Protein AF-A0A8H5BYH8-F1 (afdb_monomer)

Radius of gyration: 15.2 Å; Cα contacts (8 Å, |Δi|>4): 76; chains: 1; bounding box: 40×14×42 Å

Mean predicted aligned error: 7.91 Å

Organism: NCBI:txid980116

Structure (mmCIF, N/CA/C/O backbone):
data_AF-A0A8H5BYH8-F1
#
_entry.id   AF-A0A8H5BYH8-F1
#
loop_
_atom_site.group_PDB
_atom_site.id
_atom_site.type_symbol
_atom_site.label_atom_id
_atom_site.label_alt_id
_atom_site.label_comp_id
_atom_site.label_asym_id
_atom_site.label_entity_id
_atom_site.label_seq_id
_atom_site.pdbx_PDB_ins_code
_atom_site.Cartn_x
_atom_site.Cartn_y
_atom_site.Cartn_z
_atom_site.occupancy
_atom_site.B_iso_or_equiv
_atom_site.auth_seq_id
_atom_site.auth_comp_id
_atom_site.auth_asym_id
_atom_site.auth_atom_id
_atom_site.pdbx_PDB_model_num
ATOM 1 N N . MET A 1 1 ? -15.456 -5.673 -23.736 1.00 38.62 1 MET A N 1
ATOM 2 C CA . MET A 1 1 ? -14.339 -5.347 -24.647 1.00 38.62 1 MET A CA 1
ATOM 3 C C . MET A 1 1 ? -13.496 -4.296 -23.938 1.00 38.62 1 MET A C 1
ATOM 5 O O . MET A 1 1 ? -13.919 -3.153 -23.868 1.00 38.62 1 MET A O 1
ATOM 9 N N . VAL A 1 2 ? -12.412 -4.707 -23.273 1.00 50.88 2 VAL A N 1
ATOM 10 C CA . VAL A 1 2 ? -11.530 -3.796 -22.516 1.00 50.88 2 VAL A CA 1
ATOM 11 C C . VAL A 1 2 ? -10.607 -3.094 -23.526 1.00 50.88 2 VAL A C 1
ATOM 13 O O . VAL A 1 2 ? -10.073 -3.781 -24.400 1.00 50.88 2 VAL A O 1
ATOM 16 N N . PRO A 1 3 ? -10.473 -1.757 -23.499 1.00 46.28 3 PRO A N 1
ATOM 17 C CA . PRO A 1 3 ? -9.739 -1.014 -24.519 1.00 46.28 3 PRO A CA 1
ATOM 18 C C . PRO A 1 3 ? -8.242 -1.360 -24.500 1.00 46.28 3 PRO A C 1
ATOM 20 O O . PRO A 1 3 ? -7.600 -1.436 -23.457 1.00 46.28 3 PRO A O 1
ATOM 23 N N . PHE A 1 4 ? -7.685 -1.565 -25.691 1.00 49.78 4 PHE A N 1
ATOM 24 C CA . PHE A 1 4 ? -6.378 -2.180 -25.960 1.00 49.78 4 PHE A CA 1
ATOM 25 C C . PHE A 1 4 ? -5.131 -1.310 -25.655 1.00 49.78 4 PHE A C 1
ATOM 27 O O . PHE A 1 4 ? -4.057 -1.570 -26.192 1.00 49.78 4 PHE A O 1
ATOM 34 N N . HIS A 1 5 ? -5.219 -0.281 -24.805 1.00 54.28 5 HIS A N 1
ATOM 35 C CA . HIS A 1 5 ? -4.059 0.565 -24.472 1.00 54.28 5 HIS A CA 1
ATOM 36 C C . HIS A 1 5 ? -4.112 1.166 -23.059 1.00 54.28 5 HIS A C 1
ATOM 38 O O . HIS A 1 5 ? -3.613 2.260 -22.813 1.00 54.28 5 HIS A O 1
ATOM 44 N N . GLU A 1 6 ? -4.708 0.479 -22.093 1.00 54.12 6 GLU A N 1
ATOM 45 C CA . GLU A 1 6 ? -4.439 0.830 -20.700 1.00 54.12 6 GLU A CA 1
ATOM 46 C C . GLU A 1 6 ? -3.197 0.043 -20.253 1.00 54.12 6 GLU A C 1
ATOM 48 O O . GLU A 1 6 ? -3.133 -1.165 -20.502 1.00 54.12 6 GLU A O 1
ATOM 53 N N . PRO A 1 7 ? -2.160 0.676 -19.664 1.00 78.06 7 PRO A N 1
ATOM 54 C CA . PRO A 1 7 ? -0.996 -0.066 -19.199 1.00 78.06 7 PRO A CA 1
ATOM 55 C C . PRO A 1 7 ? -1.491 -1.146 -18.241 1.00 78.06 7 PRO A C 1
ATOM 57 O O . PRO A 1 7 ? -2.197 -0.811 -17.296 1.00 78.06 7 PRO A O 1
ATOM 60 N N . VAL A 1 8 ? -1.118 -2.411 -18.457 1.00 82.81 8 VAL A N 1
ATOM 61 C CA . VAL A 1 8 ? -1.548 -3.567 -17.636 1.00 82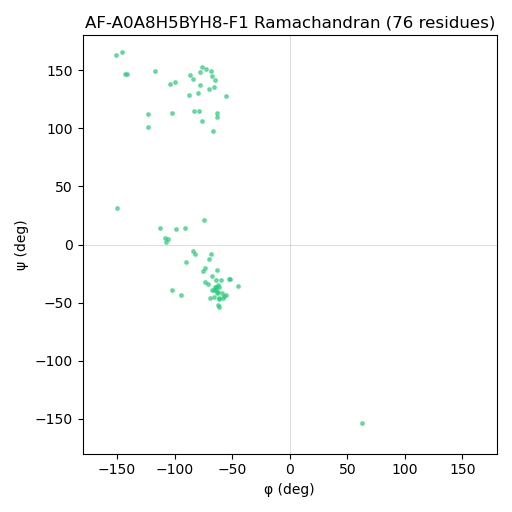.81 8 VAL A CA 1
ATOM 62 C C . VAL A 1 8 ? -1.468 -3.267 -16.133 1.00 82.81 8 VAL A C 1
ATOM 64 O O . VAL A 1 8 ? -2.341 -3.643 -15.358 1.00 82.81 8 VAL A O 1
ATOM 67 N N . TYR A 1 9 ? -0.452 -2.500 -15.736 1.00 83.06 9 TYR A N 1
ATOM 68 C CA . TYR A 1 9 ? -0.290 -1.994 -14.381 1.00 83.06 9 TYR A CA 1
ATOM 69 C C . TYR A 1 9 ? -1.475 -1.160 -13.862 1.00 83.06 9 TYR A C 1
ATOM 71 O O . TYR A 1 9 ? -1.869 -1.349 -12.722 1.00 83.06 9 TYR A O 1
ATOM 79 N N . ARG A 1 10 ? -2.033 -0.232 -14.650 1.00 85.00 10 ARG A N 1
ATOM 80 C CA . ARG A 1 10 ? -3.132 0.646 -14.211 1.00 85.00 10 ARG A CA 1
ATOM 81 C C . ARG A 1 10 ? -4.424 -0.123 -13.981 1.00 85.00 10 ARG A C 1
ATOM 83 O O . ARG A 1 10 ? -5.106 0.151 -12.999 1.00 85.00 10 ARG A O 1
ATOM 90 N N . VAL A 1 11 ? -4.708 -1.103 -14.838 1.00 89.00 11 VAL A N 1
ATOM 91 C CA . VAL A 1 11 ? -5.853 -2.005 -14.660 1.00 89.00 11 VAL A CA 1
ATOM 92 C C . VAL A 1 11 ? -5.679 -2.804 -13.369 1.00 89.00 11 VAL A C 1
ATOM 94 O O . VAL A 1 11 ? -6.530 -2.738 -12.487 1.00 89.00 11 VAL A O 1
ATOM 97 N N . ALA A 1 12 ? -4.521 -3.448 -13.194 1.00 88.69 12 ALA A N 1
ATOM 98 C CA . ALA A 1 12 ? -4.221 -4.200 -11.978 1.00 88.69 12 ALA A CA 1
ATOM 99 C C . ALA A 1 12 ? -4.197 -3.313 -10.713 1.00 88.69 12 ALA A C 1
ATOM 101 O O . ALA A 1 12 ? -4.615 -3.745 -9.644 1.00 88.69 12 ALA A O 1
ATOM 102 N N . GLU A 1 13 ? -3.742 -2.059 -10.815 1.00 88.31 13 GLU A N 1
ATOM 103 C CA . GLU A 1 13 ? -3.772 -1.086 -9.716 1.00 88.31 13 GLU A CA 1
ATOM 104 C C . GLU A 1 13 ? -5.212 -0.746 -9.311 1.00 88.31 13 GLU A C 1
ATOM 106 O O . GLU A 1 13 ? -5.499 -0.591 -8.123 1.00 88.31 13 GLU A O 1
ATOM 111 N N . GLN A 1 14 ? -6.117 -0.616 -10.281 1.00 89.88 14 GLN A N 1
ATOM 112 C CA . GLN A 1 14 ? -7.526 -0.349 -10.018 1.00 89.88 14 GLN A CA 1
ATOM 113 C C . GLN A 1 14 ? -8.215 -1.558 -9.381 1.00 89.88 14 GLN A C 1
ATOM 115 O O . GLN A 1 14 ? -8.878 -1.397 -8.359 1.00 89.88 14 GLN A O 1
ATOM 120 N N . GLU A 1 15 ? -8.001 -2.761 -9.916 1.00 91.50 15 GLU A N 1
ATOM 121 C CA . GLU A 1 15 ? -8.509 -4.007 -9.325 1.00 91.50 15 GLU A CA 1
ATOM 122 C C . GLU A 1 15 ? -7.988 -4.204 -7.896 1.00 91.50 15 GLU A C 1
ATOM 124 O O . GLU A 1 15 ? -8.754 -4.534 -6.992 1.00 91.50 15 GLU A O 1
ATOM 129 N N . TRP A 1 16 ? -6.706 -3.911 -7.658 1.00 90.94 16 TRP A N 1
ATOM 130 C CA . TRP A 1 16 ? -6.112 -3.969 -6.325 1.00 90.94 16 TRP A CA 1
ATOM 131 C C . TRP A 1 16 ? -6.758 -2.980 -5.347 1.00 90.94 16 TRP A C 1
ATOM 133 O O . TRP A 1 16 ? -6.998 -3.332 -4.194 1.00 90.94 16 TRP A O 1
ATOM 143 N N . LYS A 1 17 ? -7.068 -1.752 -5.785 1.00 90.12 17 LYS A N 1
ATOM 144 C CA . LYS A 1 17 ? -7.766 -0.764 -4.943 1.00 90.12 17 LYS A CA 1
ATOM 145 C C . LYS A 1 17 ? -9.149 -1.255 -4.528 1.00 90.12 17 LYS A C 1
ATOM 147 O O . LYS A 1 17 ? -9.461 -1.185 -3.345 1.00 90.12 17 LYS A O 1
ATOM 152 N N . VAL A 1 18 ? -9.918 -1.789 -5.478 1.00 91.38 18 VAL A N 1
ATOM 153 C CA . VAL A 1 18 ? -11.258 -2.341 -5.218 1.00 91.38 18 VAL A CA 1
ATOM 154 C C . VAL A 1 18 ? -11.180 -3.534 -4.263 1.00 91.38 18 VAL A C 1
ATOM 156 O O . VAL A 1 18 ? -11.967 -3.631 -3.327 1.00 91.38 18 VAL A O 1
ATOM 159 N N . PHE A 1 19 ? -10.195 -4.416 -4.448 1.00 91.50 19 PHE A N 1
ATOM 160 C CA . PHE A 1 19 ? -9.977 -5.549 -3.550 1.00 91.50 19 PHE A CA 1
ATOM 161 C C . PHE A 1 19 ? -9.658 -5.107 -2.116 1.00 91.50 19 PHE A C 1
ATOM 163 O O . PHE A 1 19 ? -10.239 -5.633 -1.170 1.00 91.50 19 PHE A O 1
ATOM 170 N N . VAL A 1 20 ? -8.751 -4.139 -1.942 1.00 89.94 20 VAL A N 1
ATOM 171 C CA . VAL A 1 20 ? -8.377 -3.637 -0.610 1.00 89.94 20 VAL A CA 1
ATOM 172 C C . VAL A 1 20 ? -9.553 -2.947 0.078 1.00 89.94 20 VAL A C 1
ATOM 174 O O . VAL A 1 20 ? -9.699 -3.093 1.287 1.00 89.94 20 VAL A O 1
ATOM 177 N N . GLU A 1 21 ? -10.393 -2.230 -0.666 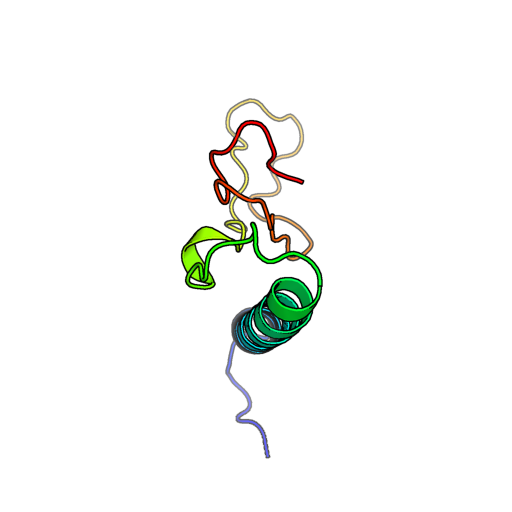1.00 88.81 21 GLU A N 1
ATOM 178 C CA . GLU A 1 21 ? -11.609 -1.604 -0.135 1.00 88.81 21 GLU A CA 1
ATOM 179 C C . GLU A 1 21 ? -12.577 -2.660 0.418 1.00 88.81 21 GLU A C 1
ATOM 181 O O . GLU A 1 21 ? -12.860 -2.655 1.613 1.00 88.81 21 GLU A O 1
ATOM 186 N N . ALA A 1 22 ? -12.937 -3.663 -0.389 1.00 89.94 22 ALA A N 1
ATOM 187 C CA . ALA A 1 22 ? -13.814 -4.754 0.048 1.00 89.94 22 ALA A CA 1
ATOM 188 C C . ALA A 1 22 ? -13.227 -5.583 1.211 1.00 89.94 22 ALA A C 1
ATOM 190 O O . ALA A 1 22 ? -13.950 -6.025 2.109 1.00 89.94 22 ALA A O 1
ATOM 191 N N . LEU A 1 23 ? -11.904 -5.794 1.213 1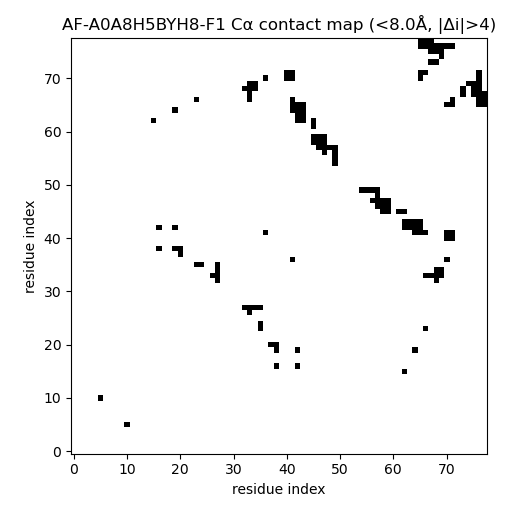.00 88.31 23 LEU A N 1
ATOM 192 C CA . LEU A 1 23 ? -11.206 -6.465 2.310 1.00 88.31 23 LEU A CA 1
ATOM 193 C C . LEU A 1 23 ? -11.266 -5.640 3.602 1.00 88.31 23 LEU A C 1
ATOM 195 O O . LEU A 1 23 ? -11.415 -6.213 4.677 1.00 88.31 23 LEU A O 1
ATOM 199 N N . THR A 1 24 ? -11.148 -4.315 3.503 1.00 85.56 24 THR A N 1
ATOM 200 C CA . THR A 1 24 ? -11.215 -3.416 4.662 1.00 85.56 24 THR A CA 1
ATOM 201 C C . THR A 1 24 ? -12.606 -3.443 5.278 1.00 85.56 24 THR A C 1
ATOM 203 O O . THR A 1 24 ? -12.707 -3.621 6.488 1.00 85.56 24 THR A O 1
ATOM 206 N N . ASP A 1 25 ? -13.658 -3.372 4.459 1.00 86.50 25 ASP A N 1
ATOM 207 C CA . ASP A 1 25 ? -15.047 -3.464 4.928 1.00 86.50 25 ASP A CA 1
ATOM 208 C C . ASP A 1 25 ? -15.292 -4.779 5.681 1.00 86.50 25 ASP A C 1
ATOM 210 O O . ASP A 1 25 ? -15.797 -4.780 6.802 1.00 86.50 25 ASP A O 1
ATOM 214 N N . SER A 1 26 ? -14.827 -5.898 5.113 1.00 88.06 26 SER A N 1
ATOM 215 C CA . SER A 1 26 ? -14.945 -7.220 5.745 1.00 88.06 26 SER A CA 1
ATOM 216 C C . SER A 1 26 ? -14.150 -7.319 7.054 1.00 88.06 26 SER A C 1
ATOM 218 O O . SER A 1 26 ? -14.575 -7.975 8.001 1.00 88.06 26 SER A O 1
ATOM 220 N N . LEU A 1 27 ? -12.977 -6.683 7.130 1.00 84.19 27 LEU A N 1
ATOM 221 C CA . LEU A 1 27 ? -12.150 -6.683 8.338 1.00 84.19 27 LEU A CA 1
ATOM 222 C C . LEU A 1 27 ? -12.726 -5.801 9.445 1.00 84.19 27 LEU A C 1
ATOM 224 O O . LEU A 1 27 ? -12.572 -6.149 10.612 1.00 84.19 27 LEU A O 1
ATOM 228 N N . MET A 1 28 ? -13.407 -4.707 9.101 1.00 84.00 28 MET A N 1
ATOM 229 C CA . MET A 1 28 ? -14.089 -3.849 10.074 1.00 84.00 28 MET A CA 1
ATOM 230 C C . MET A 1 28 ? -15.237 -4.572 10.789 1.00 84.00 28 MET A C 1
ATOM 232 O O . MET A 1 28 ? -15.506 -4.280 11.952 1.00 84.00 28 MET A O 1
ATOM 236 N N . GLU A 1 29 ? -15.891 -5.535 10.130 1.00 85.31 29 GLU A N 1
ATOM 237 C CA . GLU A 1 29 ? -16.894 -6.392 10.778 1.00 85.31 29 GLU A CA 1
ATOM 238 C C . GLU A 1 29 ? -16.274 -7.332 11.827 1.00 85.31 29 GLU A C 1
ATOM 240 O O . GLU A 1 29 ? -16.946 -7.722 12.783 1.00 85.31 29 GLU A O 1
ATOM 245 N N . VAL A 1 30 ? -14.995 -7.689 11.664 1.00 85.44 30 VAL A N 1
ATOM 246 C CA . VAL A 1 30 ? -14.285 -8.649 12.524 1.00 85.44 30 VAL A CA 1
ATOM 247 C C . VAL A 1 30 ? -13.504 -7.959 13.647 1.00 85.44 30 VAL A C 1
ATOM 249 O O . VAL A 1 30 ? -13.545 -8.427 14.785 1.00 85.44 30 VAL A O 1
ATOM 252 N N . ASP A 1 31 ? -12.796 -6.864 13.355 1.00 79.75 31 ASP A N 1
ATOM 253 C CA . ASP A 1 31 ? -12.056 -6.060 14.337 1.00 79.75 31 ASP A CA 1
ATOM 254 C C . ASP A 1 31 ? -12.535 -4.593 14.300 1.00 79.75 31 ASP A C 1
ATOM 256 O O . ASP A 1 31 ? -12.107 -3.819 13.435 1.00 79.75 31 ASP A O 1
ATOM 260 N N . PRO A 1 32 ? -13.384 -4.170 15.258 1.00 78.31 32 PRO A N 1
ATOM 261 C CA . PRO A 1 32 ? -13.914 -2.809 15.315 1.00 78.31 32 PRO A CA 1
ATOM 262 C C . PRO A 1 32 ? -12.854 -1.753 15.659 1.00 78.31 32 PRO A C 1
ATOM 264 O O . PRO A 1 32 ? -13.139 -0.557 15.602 1.00 78.31 32 PRO A O 1
ATOM 267 N N . GLU A 1 33 ? -11.635 -2.154 16.031 1.00 79.81 33 GLU A N 1
ATOM 268 C CA . GLU A 1 33 ? -10.535 -1.220 16.270 1.00 79.81 33 GLU A CA 1
ATOM 269 C C . GLU A 1 33 ? -9.801 -0.824 14.977 1.00 79.81 33 GLU A C 1
ATOM 271 O O . GLU A 1 33 ? -8.934 0.053 15.012 1.00 79.81 33 GLU A O 1
ATOM 276 N N . ILE A 1 34 ? -10.141 -1.430 13.832 1.00 77.12 34 ILE A N 1
ATOM 277 C CA . ILE A 1 34 ? -9.663 -0.995 12.516 1.00 77.12 34 ILE A CA 1
ATOM 278 C C . ILE A 1 34 ? -10.484 0.228 12.074 1.00 77.12 34 ILE A C 1
ATOM 280 O O . ILE A 1 34 ? -11.685 0.110 11.831 1.00 77.12 34 ILE A O 1
ATOM 284 N N . PRO A 1 35 ? -9.869 1.417 11.940 1.00 75.00 35 PRO A N 1
ATOM 285 C CA . PRO A 1 35 ? -10.589 2.590 11.472 1.00 75.00 35 PRO A CA 1
ATOM 286 C C . PRO A 1 35 ? -10.893 2.498 9.966 1.00 75.00 35 PRO A C 1
ATOM 288 O O . PRO A 1 35 ? -10.089 1.936 9.216 1.00 75.00 35 PRO A O 1
ATOM 291 N N . PRO A 1 36 ? -11.985 3.130 9.492 1.00 74.56 36 PRO A N 1
ATOM 292 C CA . PRO A 1 36 ? -12.249 3.282 8.066 1.00 74.56 36 PRO A CA 1
ATOM 293 C C . PRO A 1 36 ? -11.191 4.207 7.454 1.00 74.56 36 PRO A C 1
ATOM 295 O O . PRO A 1 36 ? -11.259 5.434 7.563 1.00 74.56 36 PRO A O 1
ATOM 298 N N . LEU A 1 37 ? -10.167 3.612 6.844 1.00 74.12 37 LEU A N 1
ATOM 299 C CA . LEU A 1 37 ? -9.078 4.335 6.196 1.00 74.12 37 LEU A CA 1
ATOM 300 C C . LEU A 1 37 ? -9.247 4.292 4.678 1.00 74.12 37 LEU A C 1
ATOM 302 O O . LEU A 1 37 ? -9.534 3.235 4.118 1.00 74.12 37 LEU A O 1
ATOM 306 N N . PRO A 1 38 ? -9.015 5.411 3.972 1.00 78.00 38 PRO A N 1
ATOM 307 C CA . PRO A 1 38 ? -9.106 5.414 2.523 1.00 78.00 38 PRO A CA 1
ATOM 308 C C . PRO A 1 38 ? -7.968 4.563 1.925 1.00 78.00 38 PRO A C 1
ATOM 310 O O . PRO A 1 38 ? -6.835 4.638 2.415 1.00 78.00 38 PRO A O 1
ATOM 313 N N . PRO A 1 39 ? -8.185 3.842 0.806 1.00 76.56 39 PRO A N 1
ATOM 314 C CA . PRO A 1 39 ? -7.203 2.905 0.244 1.00 76.56 39 PRO A CA 1
ATOM 315 C C . PRO A 1 39 ? -5.806 3.500 0.007 1.00 76.56 39 PRO A C 1
ATOM 317 O O . PRO A 1 39 ? -4.798 2.807 0.115 1.00 76.56 39 PRO A O 1
ATOM 320 N N . LYS A 1 40 ? -5.710 4.808 -0.266 1.00 78.31 40 LYS A N 1
ATOM 321 C CA . LYS A 1 40 ? -4.437 5.533 -0.442 1.00 78.31 40 LYS A CA 1
ATOM 322 C C . LYS A 1 40 ? -3.516 5.487 0.788 1.00 78.31 40 LYS A C 1
ATOM 324 O O . LYS A 1 40 ? -2.295 5.551 0.634 1.00 78.31 40 LYS A O 1
ATOM 329 N N . ASP A 1 41 ? -4.098 5.404 1.982 1.00 77.25 41 ASP A N 1
ATOM 330 C CA . ASP A 1 41 ? -3.374 5.452 3.253 1.00 77.25 41 ASP A CA 1
ATOM 331 C C . ASP A 1 41 ? -2.950 4.052 3.710 1.00 77.25 41 ASP A C 1
ATOM 333 O O . ASP A 1 41 ? -2.042 3.920 4.529 1.00 77.25 41 ASP A O 1
ATOM 337 N N . VAL A 1 42 ? -3.536 3.019 3.103 1.00 83.00 42 VAL A N 1
ATOM 338 C CA . VAL A 1 42 ? -3.298 1.602 3.390 1.00 83.00 42 VAL A CA 1
ATOM 339 C C . VAL A 1 42 ? -2.388 0.962 2.333 1.00 83.00 42 VAL A C 1
ATOM 341 O O . VAL A 1 42 ? -1.496 0.176 2.649 1.00 83.00 42 VAL A O 1
ATOM 344 N N . ILE A 1 43 ? -2.563 1.331 1.059 1.00 88.00 43 ILE A N 1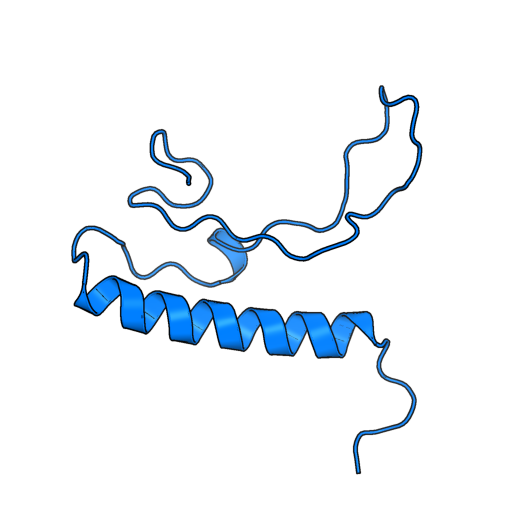
ATOM 345 C CA . ILE A 1 43 ? -1.833 0.761 -0.080 1.00 88.00 43 ILE A CA 1
ATOM 346 C C . ILE A 1 43 ? -0.422 1.335 -0.179 1.00 88.00 43 ILE A C 1
ATOM 348 O O . ILE A 1 43 ? -0.154 2.537 -0.051 1.00 88.00 43 ILE A O 1
ATOM 352 N N . HIS A 1 44 ? 0.530 0.449 -0.454 1.00 85.56 44 HIS A N 1
ATOM 353 C CA . HIS A 1 44 ? 1.926 0.807 -0.557 1.00 85.56 44 HIS A CA 1
ATOM 354 C C . HIS A 1 44 ? 2.306 1.350 -1.932 1.00 85.56 44 HIS A C 1
ATOM 356 O O . HIS A 1 44 ? 1.864 0.869 -2.969 1.00 85.56 44 HIS A O 1
ATOM 362 N N . ARG A 1 45 ? 3.195 2.353 -1.944 1.00 85.12 45 ARG A N 1
ATOM 363 C CA . ARG A 1 45 ? 3.787 2.860 -3.189 1.00 85.12 45 ARG A CA 1
ATOM 364 C C . ARG A 1 45 ? 4.642 1.762 -3.824 1.00 85.12 45 ARG A C 1
ATOM 366 O O . ARG A 1 45 ? 5.360 1.044 -3.118 1.00 85.12 45 ARG A O 1
ATOM 373 N N . ILE A 1 46 ? 4.596 1.688 -5.151 1.00 86.81 46 ILE A N 1
ATOM 374 C CA . ILE A 1 46 ? 5.372 0.726 -5.945 1.00 86.81 46 ILE A CA 1
ATOM 375 C C . ILE A 1 46 ? 6.853 1.090 -6.058 1.00 86.81 46 ILE A C 1
ATOM 377 O O . ILE A 1 46 ? 7.678 0.219 -6.312 1.00 86.81 46 ILE A O 1
ATOM 381 N N . TYR A 1 47 ? 7.196 2.364 -5.869 1.00 85.56 47 TYR A N 1
ATOM 382 C CA . TYR A 1 47 ? 8.567 2.850 -5.977 1.00 85.56 47 TYR A CA 1
ATOM 383 C C . TYR A 1 47 ? 9.421 2.330 -4.822 1.00 85.56 47 TYR A C 1
ATOM 385 O O . TYR A 1 47 ? 9.015 2.390 -3.656 1.00 85.56 47 TYR A O 1
ATOM 393 N N . ARG A 1 48 ? 10.617 1.840 -5.151 1.00 84.25 48 ARG A N 1
ATOM 394 C CA . ARG A 1 48 ? 11.644 1.446 -4.181 1.00 84.25 48 ARG A CA 1
ATOM 395 C C . ARG A 1 48 ? 12.677 2.562 -4.055 1.00 84.25 48 ARG A C 1
ATOM 397 O O . ARG A 1 48 ? 13.073 3.150 -5.057 1.00 84.25 48 ARG A O 1
ATOM 404 N N . ASP A 1 49 ? 13.144 2.829 -2.837 1.00 85.50 49 ASP A N 1
ATOM 405 C CA . ASP A 1 49 ? 14.352 3.637 -2.661 1.00 85.50 49 ASP A CA 1
ATOM 406 C C . ASP A 1 49 ? 15.569 2.767 -3.000 1.00 85.50 49 ASP A C 1
ATOM 408 O O . ASP A 1 49 ? 15.914 1.838 -2.270 1.00 85.50 49 ASP A O 1
ATOM 412 N N . ILE A 1 50 ? 16.172 3.027 -4.158 1.00 88.88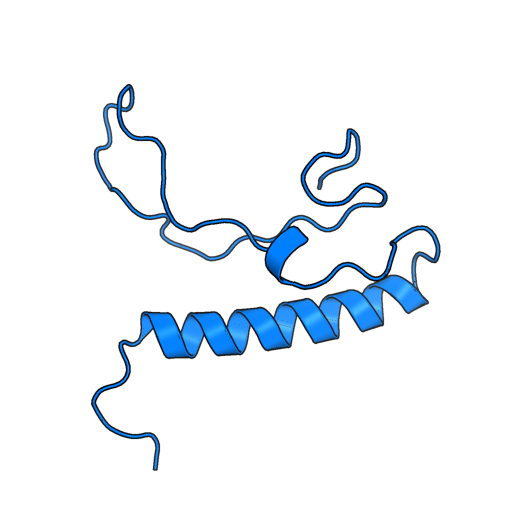 50 ILE A N 1
ATOM 413 C CA . ILE A 1 50 ? 17.278 2.233 -4.712 1.00 88.88 50 ILE A CA 1
ATOM 414 C C . ILE A 1 50 ? 18.634 2.935 -4.597 1.00 88.88 50 ILE A C 1
ATOM 416 O O . ILE A 1 50 ? 19.636 2.419 -5.101 1.00 88.88 50 ILE A O 1
ATOM 420 N N . ARG A 1 51 ? 18.699 4.107 -3.945 1.00 89.88 51 ARG A N 1
ATOM 421 C CA . ARG A 1 51 ? 19.929 4.919 -3.880 1.00 89.88 51 ARG A CA 1
ATOM 422 C C . ARG A 1 51 ? 21.105 4.112 -3.332 1.00 89.88 51 ARG A C 1
ATOM 424 O O . ARG A 1 51 ? 22.169 4.100 -3.943 1.00 89.88 51 ARG A O 1
ATOM 431 N N . PHE A 1 52 ? 20.857 3.333 -2.282 1.00 89.62 52 PHE A N 1
ATOM 432 C CA . PHE A 1 52 ? 21.876 2.546 -1.580 1.00 89.62 52 PHE A CA 1
ATOM 433 C C . PHE A 1 52 ? 21.786 1.032 -1.831 1.00 89.62 52 PHE A C 1
ATOM 435 O O . PHE A 1 52 ? 22.560 0.274 -1.258 1.00 89.62 52 PHE A O 1
ATOM 442 N N . SER A 1 53 ? 20.851 0.568 -2.669 1.00 86.81 53 SER A N 1
ATOM 443 C CA . SER A 1 53 ? 20.689 -0.867 -2.940 1.00 86.81 53 SER A CA 1
ATOM 444 C C . SER A 1 53 ? 21.600 -1.333 -4.077 1.00 86.81 53 SER A C 1
ATOM 446 O O . SER A 1 53 ? 21.830 -0.581 -5.030 1.00 86.81 53 SER A O 1
ATOM 448 N N . ASN A 1 54 ? 22.095 -2.571 -3.986 1.00 89.69 54 ASN A N 1
ATOM 449 C CA . ASN A 1 54 ? 22.837 -3.224 -5.071 1.00 89.69 54 ASN A CA 1
ATOM 450 C C . ASN A 1 54 ? 21.900 -3.583 -6.244 1.00 89.69 54 ASN A C 1
ATOM 452 O O . ASN A 1 54 ? 22.273 -3.466 -7.406 1.00 89.69 54 ASN A O 1
ATOM 456 N N . ASP A 1 55 ? 20.647 -3.941 -5.940 1.00 87.62 55 ASP A N 1
ATOM 457 C CA . ASP A 1 55 ? 19.584 -4.123 -6.931 1.00 87.62 55 ASP A CA 1
ATOM 458 C C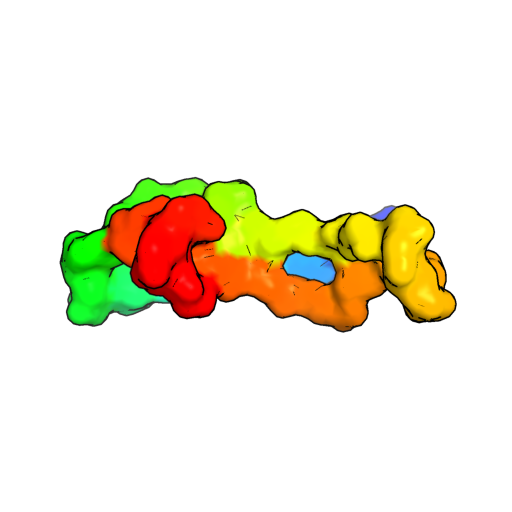 . ASP A 1 55 ? 18.945 -2.769 -7.279 1.00 87.62 55 ASP A C 1
ATOM 460 O O . ASP A 1 55 ? 18.311 -2.124 -6.440 1.00 87.62 55 ASP A O 1
ATOM 464 N N . LYS A 1 56 ? 19.102 -2.344 -8.536 1.00 85.19 56 LYS A N 1
ATOM 465 C CA . LYS A 1 56 ? 18.594 -1.064 -9.051 1.00 85.19 56 LYS A CA 1
ATOM 466 C C . LYS A 1 56 ? 17.193 -1.149 -9.659 1.00 85.19 56 LYS A C 1
ATOM 468 O O . LYS A 1 56 ? 16.774 -0.209 -10.327 1.00 85.19 56 LYS A O 1
ATOM 473 N N . THR A 1 57 ? 16.449 -2.231 -9.429 1.00 86.12 57 THR A N 1
ATOM 474 C CA . THR A 1 57 ? 15.071 -2.353 -9.926 1.00 86.12 57 THR A CA 1
ATOM 475 C C . THR A 1 57 ? 14.172 -1.276 -9.287 1.00 86.12 57 THR A C 1
ATOM 477 O O . THR A 1 57 ? 13.918 -1.339 -8.080 1.00 86.12 57 THR A O 1
ATOM 480 N N . PRO A 1 58 ? 13.652 -0.297 -10.058 1.00 82.88 58 PRO A N 1
ATOM 481 C CA . PRO A 1 58 ? 12.996 0.898 -9.507 1.00 82.88 58 PRO A CA 1
ATOM 482 C C . PRO A 1 58 ? 11.603 0.625 -8.919 1.00 82.88 58 PRO A C 1
ATOM 484 O O . PRO A 1 58 ? 11.110 1.395 -8.089 1.00 82.88 58 PRO A O 1
ATOM 487 N N . TYR A 1 59 ? 10.976 -0.482 -9.320 1.00 85.00 59 TYR A N 1
ATOM 488 C CA . TYR A 1 59 ? 9.621 -0.855 -8.926 1.00 85.00 59 TYR A CA 1
ATOM 489 C C . TYR A 1 59 ? 9.598 -2.159 -8.125 1.00 85.00 59 TYR A C 1
ATOM 491 O O . TYR A 1 59 ? 10.417 -3.060 -8.322 1.00 85.00 59 TYR A O 1
ATOM 499 N N . LYS A 1 60 ? 8.629 -2.275 -7.215 1.00 83.94 60 LYS A N 1
ATOM 500 C CA . LYS A 1 60 ? 8.249 -3.547 -6.595 1.00 83.94 60 LYS A CA 1
ATOM 501 C C . LYS A 1 60 ? 7.585 -4.452 -7.632 1.00 83.94 60 LYS A C 1
ATOM 503 O O . LYS A 1 60 ? 6.900 -3.977 -8.531 1.00 83.94 60 LYS A O 1
ATOM 508 N N . ARG A 1 61 ? 7.760 -5.764 -7.466 1.00 84.62 61 ARG A N 1
ATOM 509 C CA . ARG A 1 61 ? 7.165 -6.789 -8.342 1.00 84.62 61 ARG A CA 1
ATOM 510 C C . ARG A 1 61 ? 5.711 -7.130 -7.996 1.00 84.62 61 ARG A C 1
ATOM 512 O O . ARG A 1 61 ? 5.084 -7.867 -8.742 1.00 84.62 61 ARG A O 1
ATOM 519 N N . GLY A 1 62 ? 5.191 -6.621 -6.881 1.00 84.69 62 GLY A N 1
ATOM 520 C CA . GLY A 1 62 ? 3.838 -6.908 -6.417 1.00 84.69 62 GLY A CA 1
ATOM 521 C C . GLY A 1 62 ? 3.237 -5.760 -5.617 1.00 84.69 62 GLY A C 1
ATOM 522 O O . GLY A 1 62 ? 3.948 -4.861 -5.147 1.00 84.69 62 GLY A O 1
ATOM 523 N N . PHE A 1 63 ? 1.917 -5.812 -5.474 1.00 87.81 63 PHE A N 1
ATOM 524 C CA . PHE A 1 63 ? 1.156 -4.894 -4.641 1.00 87.81 63 PHE A CA 1
ATOM 525 C C . PHE A 1 63 ? 1.271 -5.284 -3.166 1.00 87.81 63 PHE A C 1
ATOM 527 O O . PHE A 1 63 ? 1.464 -6.444 -2.818 1.00 87.81 63 PHE A O 1
ATOM 534 N N . SER A 1 64 ? 1.216 -4.287 -2.290 1.00 86.44 64 SER A N 1
ATOM 535 C CA . SER A 1 64 ? 1.204 -4.482 -0.837 1.00 86.44 64 SER A CA 1
ATOM 536 C C . SER A 1 64 ? 0.281 -3.450 -0.208 1.00 86.44 64 SER A C 1
ATOM 538 O O . SER A 1 64 ? 0.175 -2.327 -0.707 1.00 86.44 64 SER A O 1
ATOM 540 N N . ALA A 1 65 ? -0.376 -3.829 0.880 1.00 87.56 65 ALA A N 1
ATOM 541 C CA . ALA A 1 65 ? -1.171 -2.949 1.719 1.00 87.56 65 ALA A CA 1
ATOM 542 C C . ALA A 1 65 ? -0.960 -3.361 3.177 1.00 87.56 65 ALA A C 1
ATOM 544 O O . ALA A 1 65 ? -0.760 -4.544 3.440 1.00 87.56 65 ALA A O 1
ATOM 545 N N . SER A 1 66 ? -0.990 -2.388 4.082 1.00 83.50 66 SER A N 1
ATOM 546 C CA . SER A 1 66 ? -0.854 -2.621 5.520 1.00 83.50 66 SER A CA 1
ATOM 547 C C . SER A 1 66 ? -2.066 -2.067 6.243 1.00 83.50 66 SER A C 1
ATOM 549 O O . SER A 1 66 ? -2.279 -0.853 6.279 1.00 83.50 66 SER A O 1
ATOM 551 N N . LEU A 1 67 ? -2.852 -2.977 6.807 1.00 75.06 67 LEU A N 1
ATOM 552 C CA . LEU A 1 67 ? -4.081 -2.697 7.537 1.00 75.06 67 LEU A CA 1
ATOM 553 C C . LEU A 1 67 ? -3.766 -2.805 9.024 1.00 75.06 67 LEU A C 1
ATOM 555 O O . LEU A 1 67 ? -3.434 -3.876 9.523 1.00 75.06 67 LEU A O 1
ATOM 559 N N . SER A 1 68 ? -3.825 -1.680 9.728 1.00 71.50 68 SER A N 1
ATOM 560 C CA . SER A 1 68 ? -3.697 -1.669 11.180 1.00 71.50 68 SER A CA 1
ATOM 561 C C . SER A 1 68 ? -4.552 -0.590 11.803 1.00 71.50 68 SER A C 1
ATOM 563 O O . SER A 1 68 ? -4.948 0.366 11.134 1.00 71.50 68 SER A O 1
ATOM 565 N N . ARG A 1 69 ? -4.740 -0.696 13.119 1.00 68.25 69 ARG A N 1
ATOM 566 C CA . ARG A 1 69 ? -5.474 0.277 13.941 1.00 68.25 69 ARG A CA 1
ATOM 567 C C . ARG A 1 69 ? -5.005 1.717 13.768 1.00 68.25 69 ARG A C 1
ATOM 569 O O . ARG A 1 69 ? -5.774 2.649 13.941 1.00 68.25 69 ARG A O 1
ATOM 576 N N . SER A 1 70 ? -3.730 1.915 13.442 1.00 62.72 70 SER A N 1
ATOM 577 C CA . SER A 1 70 ? -3.124 3.241 13.243 1.00 62.72 70 SER A CA 1
ATOM 578 C C . SER A 1 70 ? -2.709 3.488 11.786 1.00 62.72 70 SER A C 1
ATOM 580 O O . SER A 1 70 ? -1.961 4.422 11.486 1.00 62.72 70 SER A O 1
ATOM 582 N N . GLY A 1 71 ? -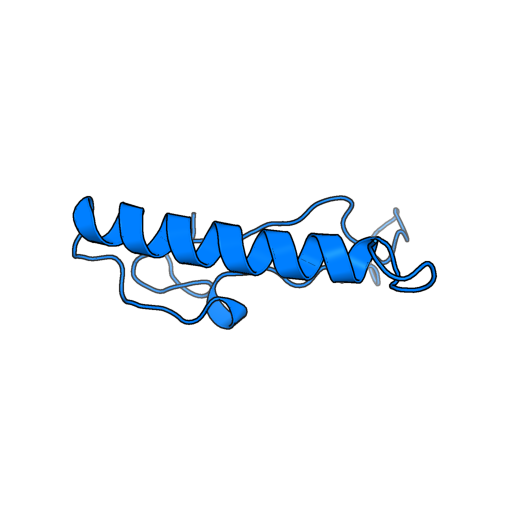3.198 2.657 10.861 1.00 61.84 71 GLY A N 1
ATOM 583 C CA . GLY A 1 71 ? -2.841 2.689 9.450 1.00 61.84 71 GLY A CA 1
ATOM 584 C C . GLY A 1 71 ? -1.359 2.400 9.203 1.00 61.84 71 GLY A C 1
ATOM 585 O O . GLY A 1 71 ? -0.665 1.752 9.984 1.00 61.84 71 GLY A O 1
ATOM 586 N N . ARG A 1 72 ? -0.839 2.915 8.092 1.00 58.53 72 ARG A N 1
ATOM 587 C CA . ARG A 1 72 ? 0.511 2.614 7.593 1.00 58.53 72 ARG A CA 1
ATOM 588 C C . ARG A 1 72 ? 1.679 3.183 8.411 1.00 58.53 72 ARG A C 1
ATOM 590 O O . ARG A 1 72 ? 2.826 2.822 8.167 1.00 58.53 72 ARG A O 1
ATOM 597 N N . LYS A 1 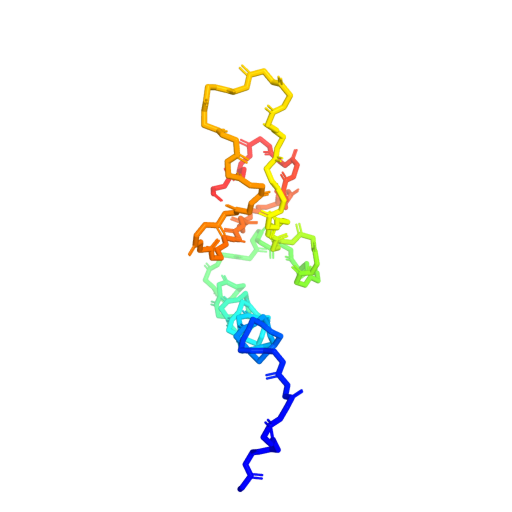73 ? 1.421 4.104 9.343 1.00 58.31 73 LYS A N 1
ATOM 598 C CA . LYS A 1 73 ? 2.445 4.723 10.214 1.00 58.31 73 LYS A CA 1
ATOM 599 C C . LYS A 1 73 ? 2.369 4.244 11.668 1.00 58.31 73 LYS A C 1
ATOM 601 O O . LYS A 1 73 ? 3.077 4.773 12.520 1.00 58.3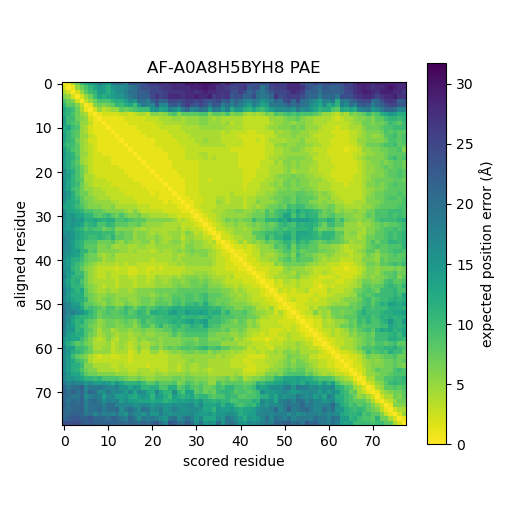1 73 LYS A O 1
ATOM 606 N N . GLY A 1 74 ? 1.495 3.281 11.938 1.00 57.59 74 GLY A N 1
ATOM 607 C CA . GLY A 1 74 ? 1.251 2.740 13.261 1.00 57.59 74 GLY A CA 1
ATOM 608 C C . GLY A 1 74 ? 2.326 1.783 13.757 1.00 57.59 74 GLY A C 1
ATOM 609 O O . GLY A 1 74 ? 2.935 1.064 12.973 1.00 57.59 74 GLY A O 1
ATOM 610 N N . ILE A 1 75 ? 2.480 1.706 15.080 1.00 57.16 75 ILE A N 1
ATOM 611 C CA . ILE A 1 75 ? 3.297 0.686 15.772 1.00 57.16 75 ILE A CA 1
ATOM 612 C C . ILE A 1 75 ? 2.726 -0.727 15.523 1.00 57.16 75 ILE A C 1
ATOM 614 O O . ILE A 1 75 ? 3.439 -1.719 15.606 1.00 57.16 75 ILE A O 1
ATOM 618 N N . PHE A 1 76 ? 1.441 -0.800 15.165 1.00 56.06 76 PHE A N 1
ATOM 619 C CA . PHE A 1 76 ? 0.706 -2.029 14.876 1.00 56.06 76 PHE A CA 1
ATOM 620 C C . PHE A 1 76 ? 0.583 -2.331 13.375 1.00 56.06 76 PHE A C 1
ATOM 622 O O . PHE A 1 76 ? -0.253 -3.144 13.001 1.00 56.06 76 PHE A O 1
ATOM 629 N N . ALA A 1 77 ? 1.344 -1.657 12.503 1.00 52.22 77 ALA A N 1
ATOM 630 C CA . ALA A 1 77 ? 1.290 -1.892 11.060 1.00 52.22 77 ALA A CA 1
ATOM 631 C C . ALA A 1 77 ? 1.722 -3.330 10.707 1.00 52.22 77 ALA A C 1
ATOM 633 O O . ALA A 1 77 ? 2.903 -3.658 10.828 1.00 52.22 77 ALA A O 1
ATOM 634 N N . CYS A 1 78 ? 0.761 -4.154 10.277 1.00 46.16 78 CYS A N 1
ATOM 635 C CA . CYS A 1 78 ? 0.959 -5.502 9.733 1.00 46.16 78 CYS A CA 1
ATOM 636 C C . CYS A 1 78 ? 1.250 -5.461 8.228 1.00 46.16 78 CYS A C 1
ATOM 638 O O . CYS A 1 78 ? 0.628 -4.628 7.522 1.00 46.16 78 CYS A O 1
#

Secondary structure (DSSP, 8-state):
---TTS-HHHHHHHHHHHHHHHHHHHHHHH-TTS----HHHHBPPSB---TT-S----B-SS--B---TTGGGSTT--

pLDDT: mean 78.44, std 13.3, range [38.62, 91.5]

InterPro domains:
  IPR012808 Conserved hypothetical protein CHP02453 [PF09365] (5-77)
  IPR012808 Conserved hypothetical protein CHP02453 [PTHR36452] (5-78)

Foldseek 3Di:
DPDDDDPPVVVVVVVVQVVVQVVLVVVCVVDVLFDPDRSVQFKDDQADPCVPPPDPPGGDPDIGGWTDSVTPPDPGTD

Sequence (78 aa):
MVPFHEPVYRVAEQEWKVFVEALTDSLMEVDPEIPPLPPKDVIHRIYRDIRFSNDKTPYKRGFSASLSRSGRKGIFAC

Solvent-accessible surface area (backbone atoms only — not comparable to full-atom values): 4858 Å² total; per-residue (Å²): 136,81,74,96,79,65,59,70,66,60,57,53,51,50,54,50,48,53,50,52,47,56,49,48,58,58,42,38,77,74,39,79,67,42,64,97,68,61,59,79,60,30,44,55,77,51,70,50,90,38,90,88,46,92,64,71,66,57,56,56,96,64,90,55,66,21,75,23,63,58,29,64,82,28,99,60,47,84